Protein AF-A0A4U1B2X6-F1 (afdb_monomer_lite)

Secondary structure (DSSP, 8-state):
-----HHHHHHHHHHHHTTSS-SGGGGGGT--HHHHHHHHHHHHH----HHHHHHHHHTT-HHHHHHHHHHHHH-TTTTGGG--S---------

Foldseek 3Di:
DDDDDLQRLLVLLLCPLVVVDDQVNCVVVVQHSVNSVVSVVVLQPDDDDVVQLVVCVVVVVPSSNVSRVSSVVSPCPVVVVPPDPDDPPPCPDD

Radius of gyration: 17.33 Å; chains: 1; bounding box: 39×56×33 Å

Sequence (94 aa):
MRDYNRTQRVAWAILLATGAVKNDELEQFGISKKKAESWANHLLNLKLTVEDALEAVKEEDDELATKYILRLCLDERHYIKQKQDKAPELILGN

pLDDT: mean 77.55, std 15.86, range [39.12, 93.81]

Organism: NCBI:txid2572245

Structure (mmCIF, N/CA/C/O backbone):
data_AF-A0A4U1B2X6-F1
#
_entry.id   AF-A0A4U1B2X6-F1
#
loop_
_atom_site.group_PDB
_atom_site.id
_atom_site.type_symbol
_atom_site.label_atom_id
_atom_site.label_alt_id
_atom_site.label_comp_id
_atom_site.label_asym_id
_atom_site.label_entity_id
_atom_site.label_seq_id
_atom_site.pdbx_PDB_ins_code
_atom_site.Cartn_x
_atom_site.Cartn_y
_atom_site.Cartn_z
_atom_site.occupancy
_atom_site.B_iso_or_equiv
_atom_site.auth_seq_id
_atom_site.auth_comp_id
_atom_site.auth_asym_id
_atom_site.auth_atom_id
_atom_site.pdbx_PDB_model_num
ATOM 1 N N . MET A 1 1 ? -9.951 -18.995 9.169 1.00 51.28 1 MET A N 1
ATOM 2 C CA . MET A 1 1 ? -9.526 -17.592 8.952 1.00 51.28 1 MET A CA 1
ATOM 3 C C . MET A 1 1 ? -9.679 -17.320 7.460 1.00 51.28 1 MET A C 1
ATOM 5 O O . MET A 1 1 ? -9.282 -18.194 6.706 1.00 51.28 1 MET A O 1
ATOM 9 N N . ARG A 1 2 ? -10.321 -16.228 7.012 1.00 66.69 2 ARG A N 1
ATOM 10 C CA . ARG A 1 2 ? -10.460 -15.974 5.562 1.00 66.69 2 ARG A CA 1
ATOM 11 C C . ARG A 1 2 ? -9.084 -15.691 4.953 1.00 66.69 2 ARG A C 1
ATOM 13 O O . ARG A 1 2 ? -8.361 -14.814 5.443 1.00 66.69 2 ARG A O 1
ATOM 20 N N . ASP A 1 3 ? -8.746 -16.417 3.895 1.00 78.94 3 ASP A N 1
ATOM 21 C CA . ASP A 1 3 ? -7.527 -16.186 3.131 1.00 78.94 3 ASP A CA 1
ATOM 22 C C . ASP A 1 3 ? -7.780 -15.119 2.072 1.00 78.94 3 ASP A C 1
ATOM 24 O O . ASP A 1 3 ? -8.388 -15.354 1.034 1.00 78.94 3 ASP A O 1
ATOM 28 N N . TYR A 1 4 ? -7.323 -13.908 2.381 1.00 85.56 4 TYR A N 1
ATOM 29 C CA . TYR A 1 4 ? -7.315 -12.795 1.441 1.00 85.56 4 TYR A CA 1
ATOM 30 C C . TYR A 1 4 ? -6.209 -13.003 0.414 1.00 85.56 4 TYR A C 1
ATOM 32 O O . TYR A 1 4 ? -5.068 -13.289 0.802 1.00 85.56 4 TYR A O 1
ATOM 40 N N . ASN A 1 5 ? -6.518 -12.823 -0.868 1.00 85.75 5 ASN A N 1
ATOM 41 C CA . ASN A 1 5 ? -5.511 -12.847 -1.927 1.00 85.75 5 ASN A CA 1
ATOM 42 C C . ASN A 1 5 ? -4.619 -11.594 -1.866 1.00 85.75 5 ASN A C 1
ATOM 44 O O . ASN A 1 5 ? -4.866 -10.669 -1.087 1.00 85.75 5 ASN A O 1
ATOM 48 N N . ARG A 1 6 ? -3.541 -11.574 -2.650 1.00 81.06 6 ARG A N 1
ATOM 49 C CA . ARG A 1 6 ? -2.545 -10.499 -2.606 1.00 81.06 6 ARG A CA 1
ATOM 50 C C . ARG A 1 6 ? -3.163 -9.132 -2.920 1.00 81.06 6 ARG A C 1
ATOM 52 O O . ARG A 1 6 ? -2.971 -8.205 -2.134 1.00 81.06 6 ARG A O 1
ATOM 59 N N . THR A 1 7 ? -3.974 -9.042 -3.971 1.00 81.00 7 THR A N 1
ATOM 60 C CA . THR A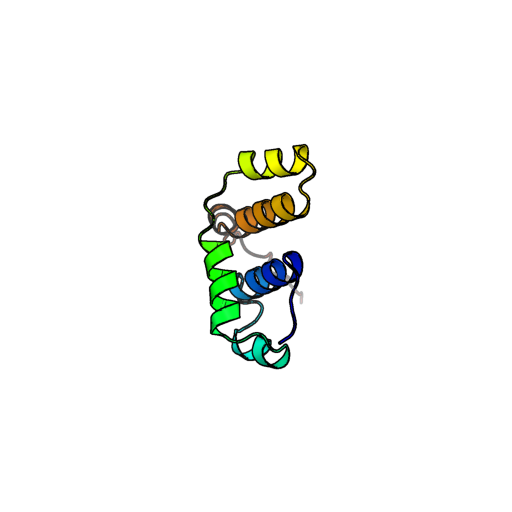 1 7 ? -4.692 -7.825 -4.386 1.00 81.00 7 THR A CA 1
ATOM 61 C C . THR A 1 7 ? -5.598 -7.273 -3.290 1.00 81.00 7 THR A C 1
ATOM 63 O O . THR A 1 7 ? -5.546 -6.087 -2.977 1.00 81.00 7 THR A O 1
ATOM 66 N N . GLN A 1 8 ? -6.376 -8.130 -2.628 1.00 86.69 8 GLN A N 1
ATOM 67 C CA . GLN A 1 8 ? -7.243 -7.729 -1.519 1.00 86.69 8 GLN A CA 1
ATOM 68 C C . GLN A 1 8 ? -6.436 -7.163 -0.347 1.00 86.69 8 GLN A C 1
ATOM 70 O O . GLN A 1 8 ? -6.831 -6.161 0.242 1.00 86.69 8 GLN A O 1
ATOM 75 N N . ARG A 1 9 ? -5.288 -7.767 -0.012 1.00 88.50 9 ARG A N 1
ATOM 76 C CA . ARG A 1 9 ? -4.407 -7.255 1.055 1.00 88.50 9 ARG A CA 1
ATOM 77 C C . ARG A 1 9 ? -3.865 -5.869 0.718 1.00 88.50 9 ARG A C 1
ATOM 79 O O . ARG A 1 9 ? -3.812 -5.019 1.601 1.00 88.50 9 ARG A O 1
ATOM 86 N N . VAL A 1 10 ? -3.487 -5.645 -0.543 1.00 84.38 10 VAL A N 1
ATOM 87 C CA . VAL A 1 10 ? -3.020 -4.339 -1.033 1.00 84.38 10 VAL A CA 1
ATOM 88 C C . VAL A 1 10 ? -4.147 -3.305 -0.977 1.00 84.38 10 VAL A C 1
ATOM 90 O O . VAL A 1 10 ? -3.930 -2.218 -0.451 1.00 84.38 10 VAL A O 1
ATOM 93 N N . ALA A 1 11 ? -5.360 -3.651 -1.415 1.00 85.56 11 ALA A N 1
ATOM 94 C CA . ALA A 1 11 ? -6.518 -2.760 -1.335 1.00 85.56 11 ALA A CA 1
ATOM 95 C C . ALA A 1 11 ? -6.812 -2.324 0.113 1.00 85.56 11 ALA A C 1
ATOM 97 O O . ALA A 1 11 ? -6.934 -1.131 0.386 1.00 85.56 11 ALA A O 1
ATOM 98 N N . TRP A 1 12 ? -6.834 -3.265 1.065 1.00 90.25 12 TRP A N 1
ATOM 99 C CA . TRP A 1 12 ? -7.008 -2.937 2.484 1.00 90.25 12 TRP A CA 1
ATOM 100 C C . TRP A 1 12 ? -5.868 -2.078 3.037 1.00 90.25 12 TRP A C 1
ATOM 102 O O . TRP A 1 12 ? -6.123 -1.125 3.769 1.00 90.25 12 TRP A O 1
ATOM 112 N N . ALA A 1 13 ? -4.620 -2.373 2.665 1.00 88.31 13 ALA A N 1
ATOM 113 C CA . ALA A 1 13 ? -3.462 -1.576 3.063 1.00 88.31 13 ALA A CA 1
ATOM 114 C C . ALA A 1 13 ? -3.565 -0.116 2.596 1.00 88.31 13 ALA A C 1
ATOM 116 O O . ALA A 1 13 ? -3.195 0.781 3.347 1.00 88.31 13 ALA A O 1
ATOM 117 N N . ILE A 1 14 ? -4.093 0.129 1.392 1.00 84.50 14 ILE A N 1
ATOM 118 C CA . ILE A 1 14 ? -4.296 1.480 0.845 1.00 84.50 14 ILE A CA 1
ATOM 119 C C . ILE A 1 14 ? -5.385 2.221 1.610 1.00 84.50 14 ILE A C 1
ATOM 121 O O . ILE A 1 14 ? -5.182 3.368 2.008 1.00 84.50 14 ILE A O 1
ATOM 125 N N . LEU A 1 15 ? -6.530 1.573 1.840 1.00 86.38 15 LEU A N 1
ATOM 126 C CA . LEU A 1 15 ? -7.631 2.178 2.590 1.00 86.38 15 LEU A CA 1
ATOM 127 C C . LEU A 1 15 ? -7.185 2.575 4.006 1.00 86.38 15 LEU A C 1
ATOM 129 O O . LEU A 1 15 ? -7.550 3.643 4.489 1.00 86.38 15 LEU A O 1
ATOM 133 N N . LEU A 1 16 ? -6.340 1.756 4.640 1.00 88.88 16 LEU A N 1
ATOM 134 C CA . LEU A 1 16 ? -5.732 2.070 5.935 1.00 88.88 16 LEU A CA 1
ATOM 135 C C . LEU A 1 16 ? -4.711 3.210 5.844 1.00 88.88 16 LEU A C 1
ATOM 137 O O . LEU A 1 16 ? -4.758 4.139 6.643 1.00 88.88 16 LEU A O 1
ATOM 141 N N . ALA A 1 17 ? -3.790 3.155 4.877 1.00 84.50 17 ALA A N 1
ATOM 142 C CA . ALA A 1 17 ? -2.722 4.145 4.721 1.00 84.50 17 ALA A CA 1
ATOM 143 C C . ALA A 1 17 ? -3.253 5.551 4.395 1.00 84.50 17 ALA A C 1
ATOM 145 O O . ALA A 1 17 ? -2.662 6.541 4.808 1.00 84.50 17 ALA A O 1
ATOM 146 N N . THR A 1 18 ? -4.378 5.634 3.682 1.00 81.75 18 THR A N 1
ATOM 147 C CA . THR A 1 18 ? -5.065 6.895 3.349 1.00 81.75 18 THR A CA 1
ATOM 148 C C . THR A 1 18 ? -6.002 7.387 4.454 1.00 81.75 18 THR A C 1
ATOM 150 O O . THR A 1 18 ? -6.549 8.482 4.346 1.00 81.75 18 THR A O 1
ATOM 153 N N . GLY A 1 19 ? -6.217 6.593 5.508 1.00 83.88 19 GLY A N 1
ATOM 154 C CA . GLY A 1 19 ? -7.180 6.895 6.568 1.00 83.88 19 GLY A CA 1
ATOM 155 C C . GLY A 1 19 ? -8.647 6.782 6.139 1.00 83.88 19 GLY A C 1
ATOM 156 O O . GLY A 1 19 ? -9.521 7.223 6.881 1.00 83.88 19 GLY A O 1
ATOM 157 N N . ALA A 1 20 ? -8.929 6.197 4.969 1.00 84.69 20 ALA A N 1
ATOM 158 C CA . ALA A 1 20 ? -10.287 5.975 4.471 1.00 84.69 20 ALA A CA 1
ATOM 159 C C . ALA A 1 20 ? -11.060 4.932 5.296 1.00 84.69 20 ALA A C 1
ATOM 161 O O . ALA A 1 20 ? -12.287 4.972 5.331 1.00 84.69 20 ALA A O 1
ATOM 162 N N . VAL A 1 21 ? -10.346 4.012 5.954 1.00 90.06 21 VAL A N 1
ATOM 163 C CA . VAL A 1 21 ? -10.896 3.069 6.940 1.00 90.06 21 VAL A CA 1
ATOM 164 C C . VAL A 1 21 ? -9.975 2.975 8.152 1.00 90.06 21 VAL A C 1
ATOM 166 O O . VAL A 1 21 ? -8.753 3.110 8.036 1.00 90.06 21 VAL A O 1
ATOM 169 N N . LYS A 1 22 ? -10.549 2.699 9.319 1.00 90.25 22 LYS A N 1
ATOM 170 C CA . LYS A 1 22 ? -9.823 2.416 10.558 1.00 90.25 22 LYS A CA 1
ATOM 171 C C . LYS A 1 22 ? -9.634 0.910 10.760 1.00 90.25 22 LYS A C 1
ATOM 173 O O . LYS A 1 22 ? -10.325 0.078 10.180 1.00 90.25 22 LYS A O 1
ATOM 178 N N . ASN A 1 23 ? -8.676 0.544 11.612 1.00 89.00 23 ASN A N 1
ATOM 179 C CA . ASN A 1 23 ? -8.347 -0.860 11.884 1.00 89.00 23 ASN A CA 1
ATOM 180 C C . ASN A 1 23 ? -9.507 -1.653 12.515 1.00 89.00 23 ASN A C 1
ATOM 182 O O . ASN A 1 23 ? -9.675 -2.828 12.205 1.00 89.00 23 ASN A O 1
ATOM 186 N N . ASP A 1 24 ? -10.282 -1.029 13.400 1.00 89.88 24 ASP A N 1
ATOM 187 C CA . ASP A 1 24 ? -11.450 -1.615 14.070 1.00 89.88 24 ASP A CA 1
ATOM 188 C C . ASP A 1 24 ? -12.582 -1.931 13.083 1.00 89.88 24 ASP A C 1
ATOM 190 O O . ASP A 1 24 ? -13.235 -2.968 13.192 1.00 89.88 24 ASP A O 1
ATOM 194 N N . GLU A 1 25 ? -12.739 -1.118 12.038 1.00 89.94 25 GLU A N 1
ATOM 195 C CA . GLU A 1 25 ? -13.699 -1.371 10.957 1.00 89.94 25 GLU A CA 1
ATOM 196 C C . GLU A 1 25 ? -13.353 -2.620 10.130 1.00 89.94 25 GLU A C 1
ATOM 198 O O . GLU A 1 25 ? -14.214 -3.145 9.423 1.00 89.94 25 GLU A O 1
ATOM 203 N N . LEU A 1 26 ? -12.118 -3.130 10.219 1.00 90.56 26 LEU A N 1
ATOM 204 C CA . LEU A 1 26 ? -11.679 -4.332 9.506 1.00 90.56 26 LEU A CA 1
ATOM 205 C C . LEU A 1 26 ? -11.907 -5.635 10.285 1.00 90.56 26 LEU A C 1
ATOM 207 O O . LEU A 1 26 ? -11.895 -6.722 9.692 1.00 90.56 26 LEU A O 1
ATOM 211 N N . GLU A 1 27 ? -12.192 -5.551 11.586 1.00 91.06 27 GLU A N 1
ATOM 212 C CA . GLU A 1 27 ? -12.431 -6.729 12.424 1.00 91.06 27 GLU A CA 1
ATOM 213 C C . GLU A 1 27 ? -13.691 -7.491 12.001 1.00 91.06 27 GLU A C 1
ATOM 215 O O . GLU A 1 27 ? -13.682 -8.723 11.975 1.00 91.06 27 GLU A O 1
ATOM 220 N N . GLN A 1 28 ? -14.734 -6.783 11.547 1.00 90.44 28 GLN A N 1
ATOM 221 C CA . GLN A 1 28 ? -15.961 -7.390 11.002 1.00 90.44 28 GLN A CA 1
ATOM 222 C C . GLN A 1 28 ? -15.703 -8.244 9.746 1.00 90.44 28 GLN A C 1
ATOM 224 O O . GLN A 1 28 ? -16.459 -9.164 9.435 1.00 90.44 28 GLN A O 1
ATOM 229 N N . PHE A 1 29 ? -14.603 -7.979 9.038 1.00 89.25 29 PHE A N 1
ATOM 230 C CA . PHE A 1 29 ? -14.159 -8.765 7.889 1.00 89.25 29 PHE A CA 1
ATOM 231 C C . PHE A 1 29 ? -13.198 -9.897 8.304 1.00 89.25 29 PHE A C 1
ATOM 233 O O . PHE A 1 29 ? -12.677 -10.631 7.463 1.00 89.25 29 PHE A O 1
ATOM 240 N N . GLY A 1 30 ? -12.951 -10.096 9.601 1.00 90.62 30 GLY A N 1
ATOM 241 C CA . GLY A 1 30 ? -12.020 -11.102 10.112 1.00 90.62 30 GLY A CA 1
ATOM 242 C C . GLY A 1 30 ? -10.551 -10.753 9.858 1.00 90.62 30 GLY A C 1
ATOM 243 O O . GLY A 1 30 ? -9.705 -11.651 9.778 1.00 90.62 30 GLY A O 1
ATOM 244 N N . ILE A 1 31 ? -10.239 -9.467 9.689 1.00 92.56 31 ILE A N 1
ATOM 245 C CA . ILE A 1 31 ? -8.874 -8.952 9.577 1.00 92.56 31 ILE A CA 1
ATOM 246 C C . ILE A 1 31 ? -8.519 -8.350 10.934 1.00 92.56 31 ILE A C 1
ATOM 248 O O . ILE A 1 31 ? -9.078 -7.338 11.336 1.00 92.56 31 ILE A O 1
ATOM 252 N N . SER A 1 32 ? -7.592 -8.976 11.660 1.00 92.75 32 SER A N 1
ATOM 253 C CA . SER A 1 32 ? -7.147 -8.423 12.939 1.00 92.75 32 SER A CA 1
ATOM 254 C C . SER A 1 32 ? -6.327 -7.153 12.730 1.00 92.75 32 SER A C 1
ATOM 256 O O . SER A 1 32 ? -5.582 -7.048 11.750 1.00 92.75 32 SER A O 1
ATOM 258 N N . LYS A 1 33 ? -6.373 -6.241 13.706 1.00 91.38 33 LYS A N 1
ATOM 259 C CA . LYS A 1 33 ? -5.549 -5.024 13.736 1.00 91.38 33 LYS A CA 1
ATOM 260 C C . LYS A 1 33 ? -4.079 -5.288 13.387 1.00 91.38 33 LYS A C 1
ATOM 262 O O . LYS A 1 33 ? -3.536 -4.656 12.493 1.00 91.38 33 LYS A O 1
ATOM 267 N N . LYS A 1 34 ? -3.456 -6.302 14.001 1.00 92.62 34 LYS A N 1
ATOM 268 C CA . LYS A 1 34 ? -2.057 -6.681 13.719 1.00 92.62 34 LYS A CA 1
ATOM 269 C C . LYS A 1 34 ? -1.823 -7.032 12.241 1.00 92.62 34 LYS A C 1
ATOM 271 O O . LYS A 1 34 ? -0.770 -6.727 11.687 1.00 92.62 34 LYS A O 1
ATOM 276 N N . LYS A 1 35 ? -2.784 -7.708 11.604 1.00 91.50 35 LYS A N 1
ATOM 277 C CA . LYS A 1 35 ? -2.702 -8.112 10.193 1.00 91.50 35 LYS A CA 1
ATOM 278 C C . LYS A 1 35 ? -2.870 -6.900 9.273 1.00 91.50 35 LYS A C 1
ATOM 280 O O . LYS A 1 35 ? -2.069 -6.729 8.360 1.00 91.50 35 LYS A O 1
ATOM 285 N N . ALA A 1 36 ? -3.862 -6.061 9.564 1.00 90.75 36 ALA A N 1
ATOM 286 C CA . ALA A 1 36 ? -4.122 -4.794 8.887 1.00 90.75 36 ALA A CA 1
ATOM 287 C C . ALA A 1 36 ? -2.897 -3.861 8.932 1.00 90.75 36 ALA A C 1
ATOM 289 O O . ALA A 1 36 ? -2.388 -3.451 7.888 1.00 90.75 36 ALA A O 1
ATOM 290 N N . GLU A 1 37 ? -2.346 -3.630 10.125 1.00 90.50 37 GLU A N 1
ATOM 291 C CA . GLU A 1 37 ? -1.133 -2.832 10.335 1.00 90.50 37 GLU A CA 1
ATOM 292 C C . GLU A 1 37 ? 0.073 -3.423 9.603 1.00 90.50 37 GLU A C 1
ATOM 294 O O . GLU A 1 37 ? 0.837 -2.693 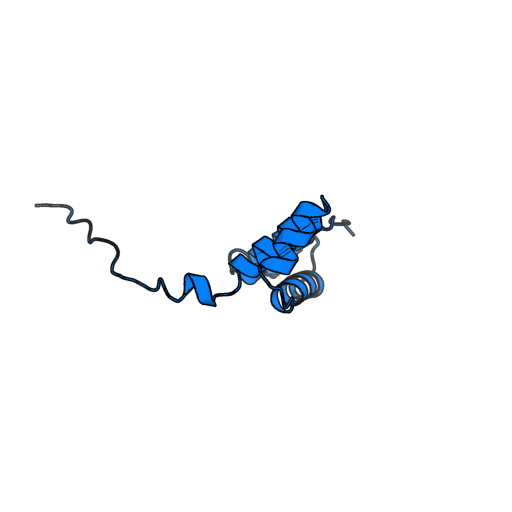8.979 1.00 90.50 37 GLU A O 1
ATOM 299 N N . SER A 1 38 ? 0.245 -4.749 9.624 1.00 92.50 38 SER A N 1
ATOM 300 C CA . SER A 1 38 ? 1.331 -5.402 8.890 1.00 92.50 38 SER A CA 1
ATOM 301 C C . SER A 1 38 ? 1.245 -5.155 7.383 1.00 92.50 38 SER A C 1
ATOM 303 O O . SER A 1 38 ? 2.286 -4.975 6.751 1.00 92.50 38 SER A O 1
ATOM 305 N N . TRP A 1 39 ? 0.046 -5.154 6.797 1.00 90.75 39 TRP A N 1
ATOM 306 C CA . TRP A 1 39 ? -0.134 -4.891 5.368 1.00 90.75 39 TRP A CA 1
ATOM 307 C C . TRP A 1 39 ? 0.109 -3.422 5.022 1.00 90.75 39 TRP A C 1
ATOM 309 O O . TRP A 1 39 ? 0.850 -3.142 4.079 1.00 90.75 39 TRP A O 1
ATOM 319 N N . ALA A 1 40 ? -0.448 -2.499 5.810 1.00 88.56 40 ALA A N 1
ATOM 320 C CA . ALA A 1 40 ? -0.231 -1.064 5.640 1.00 88.56 40 ALA A CA 1
ATOM 321 C C . ALA A 1 40 ? 1.256 -0.700 5.774 1.00 88.56 40 ALA A C 1
ATOM 323 O O . ALA A 1 40 ? 1.818 -0.047 4.898 1.00 88.56 40 ALA A O 1
ATOM 324 N N . ASN A 1 41 ? 1.931 -1.208 6.809 1.00 89.12 41 ASN A N 1
ATOM 325 C CA . ASN A 1 41 ? 3.361 -0.984 7.018 1.00 89.12 41 ASN A CA 1
ATOM 326 C C . ASN A 1 41 ? 4.211 -1.591 5.903 1.00 89.12 41 ASN A C 1
ATOM 328 O O . ASN A 1 41 ? 5.203 -0.988 5.500 1.00 89.12 41 ASN A O 1
ATOM 332 N N . HIS A 1 42 ? 3.854 -2.775 5.398 1.00 87.50 42 HIS A N 1
ATOM 333 C CA . HIS A 1 42 ? 4.559 -3.354 4.258 1.00 87.50 42 HIS A CA 1
ATOM 334 C C . HIS A 1 42 ? 4.462 -2.435 3.038 1.00 87.50 42 HIS A C 1
ATOM 336 O O . HIS A 1 42 ? 5.490 -2.138 2.440 1.00 87.50 42 HIS A O 1
ATOM 342 N N . LEU A 1 43 ? 3.261 -1.938 2.721 1.00 84.12 43 LEU A N 1
ATOM 343 C CA . LEU A 1 43 ? 3.047 -1.002 1.620 1.00 84.12 43 LEU A CA 1
ATOM 344 C C . LEU A 1 43 ? 3.859 0.287 1.822 1.00 84.12 43 LEU A C 1
ATOM 346 O O . LEU A 1 43 ? 4.659 0.639 0.965 1.00 84.12 43 LEU A O 1
ATOM 350 N N . LEU A 1 44 ? 3.731 0.954 2.971 1.00 82.75 44 LEU A N 1
ATOM 351 C CA . LEU A 1 44 ? 4.396 2.235 3.247 1.00 82.75 44 LEU A CA 1
ATOM 352 C C . LEU A 1 44 ? 5.931 2.145 3.226 1.00 82.75 44 LEU A C 1
ATOM 354 O O . LEU A 1 44 ? 6.598 3.068 2.754 1.00 82.75 44 LEU A O 1
ATOM 358 N N . ASN A 1 45 ? 6.498 1.022 3.671 1.00 84.12 45 ASN A N 1
ATOM 359 C CA . ASN A 1 45 ? 7.947 0.810 3.699 1.00 84.12 45 ASN A CA 1
ATOM 360 C C . ASN A 1 45 ? 8.549 0.388 2.351 1.00 84.12 45 ASN A C 1
ATOM 362 O O . ASN A 1 45 ? 9.775 0.306 2.242 1.00 84.12 45 ASN A O 1
ATOM 366 N N . LEU A 1 46 ? 7.731 0.130 1.324 1.00 82.62 46 LEU A N 1
ATOM 367 C CA . LEU A 1 46 ? 8.244 -0.106 -0.023 1.00 82.62 46 LEU A CA 1
ATOM 368 C C . LEU A 1 46 ? 8.952 1.158 -0.527 1.00 82.62 46 LEU A C 1
ATOM 370 O O . LEU A 1 46 ? 8.338 2.215 -0.672 1.00 82.62 46 LEU A O 1
ATOM 374 N N . LYS A 1 47 ? 10.254 1.030 -0.789 1.00 79.56 47 LYS A N 1
ATOM 375 C CA . LYS A 1 47 ? 11.050 2.021 -1.513 1.00 79.56 47 LYS A CA 1
ATOM 376 C C . LYS A 1 47 ? 11.045 1.613 -2.974 1.00 79.56 47 LYS A C 1
ATOM 378 O O . LYS A 1 47 ? 11.595 0.566 -3.297 1.00 79.56 47 LYS A O 1
ATOM 383 N N . LEU A 1 48 ? 10.382 2.399 -3.808 1.00 80.31 48 LEU A N 1
ATOM 384 C CA . LEU A 1 48 ? 10.183 2.085 -5.216 1.00 80.31 48 LEU A CA 1
ATOM 385 C C . LEU A 1 48 ? 10.392 3.332 -6.060 1.00 80.31 48 LEU A C 1
ATOM 387 O O . LEU A 1 48 ? 10.071 4.443 -5.630 1.00 80.31 48 LEU A O 1
ATOM 391 N N . THR A 1 49 ? 10.930 3.120 -7.249 1.00 80.56 49 THR A N 1
ATOM 392 C CA . THR A 1 49 ? 11.082 4.121 -8.300 1.00 80.56 49 THR A CA 1
ATOM 393 C C . THR A 1 49 ? 9.984 3.960 -9.352 1.00 80.56 49 THR A C 1
ATOM 395 O O . THR A 1 49 ? 9.234 2.980 -9.348 1.00 80.56 49 THR A O 1
ATOM 398 N N . VAL A 1 50 ? 9.853 4.940 -10.249 1.00 79.56 50 VAL A N 1
ATOM 399 C CA . VAL A 1 50 ? 8.926 4.832 -11.388 1.00 79.56 50 VAL A CA 1
ATOM 400 C C . VAL A 1 50 ? 9.409 3.739 -12.343 1.00 79.56 50 VAL A C 1
ATOM 402 O O . VAL A 1 50 ? 8.601 3.008 -12.908 1.00 79.56 50 VAL A O 1
ATOM 405 N N . GLU A 1 51 ? 10.723 3.583 -12.471 1.00 85.94 51 GLU A N 1
ATOM 406 C CA . GLU A 1 51 ? 11.382 2.571 -13.286 1.00 85.94 51 GLU A CA 1
ATOM 407 C C . GLU A 1 51 ? 11.034 1.154 -12.817 1.00 85.94 51 GLU A C 1
ATOM 409 O O . GLU A 1 51 ? 10.682 0.323 -13.650 1.00 85.94 51 GLU A O 1
ATOM 414 N N . ASP A 1 52 ? 11.019 0.905 -11.501 1.00 84.50 52 ASP A N 1
ATOM 415 C CA . ASP A 1 52 ? 10.596 -0.389 -10.940 1.00 84.50 52 ASP A CA 1
ATOM 416 C C . ASP A 1 52 ? 9.145 -0.728 -11.327 1.00 84.50 52 ASP A C 1
ATOM 418 O O . ASP A 1 52 ? 8.822 -1.877 -11.631 1.00 84.50 52 ASP A O 1
ATOM 422 N N . ALA A 1 53 ? 8.256 0.274 -11.323 1.00 83.12 53 ALA A N 1
ATOM 423 C CA . ALA A 1 53 ? 6.856 0.107 -11.713 1.00 83.12 53 ALA A CA 1
ATOM 424 C C . ALA A 1 53 ? 6.707 -0.186 -13.210 1.00 83.12 53 ALA A C 1
ATOM 426 O O . ALA A 1 53 ? 5.926 -1.056 -13.588 1.00 83.12 53 ALA A O 1
ATOM 427 N N . LEU A 1 54 ? 7.461 0.520 -14.054 1.00 82.94 54 LEU A N 1
ATOM 428 C CA . LEU A 1 54 ? 7.449 0.315 -15.501 1.00 82.94 54 LEU A CA 1
ATOM 429 C C . LEU A 1 54 ? 8.021 -1.046 -15.895 1.00 82.94 54 LEU A C 1
ATOM 431 O O . LEU A 1 54 ? 7.517 -1.655 -16.835 1.00 82.94 54 LEU A O 1
ATOM 435 N N . GLU A 1 55 ? 9.046 -1.524 -15.195 1.00 91.00 55 GLU A N 1
ATOM 436 C CA . GLU A 1 55 ? 9.618 -2.841 -15.461 1.00 91.00 55 GLU A CA 1
ATOM 437 C C . GLU A 1 55 ? 8.615 -3.955 -15.148 1.00 91.00 55 GLU A C 1
ATOM 439 O O . GLU A 1 55 ? 8.383 -4.811 -15.994 1.00 91.00 55 GLU A O 1
ATOM 444 N N . ALA A 1 56 ? 7.906 -3.867 -14.018 1.00 88.06 56 ALA A N 1
ATOM 445 C CA . ALA A 1 56 ? 6.851 -4.826 -13.681 1.00 88.06 56 ALA A CA 1
ATOM 446 C C . ALA A 1 56 ? 5.726 -4.877 -14.736 1.00 88.06 56 ALA A C 1
ATOM 448 O O . ALA A 1 56 ? 5.200 -5.948 -15.023 1.00 88.06 56 ALA A O 1
ATOM 449 N N . VAL A 1 57 ? 5.381 -3.736 -15.350 1.00 85.81 57 VAL A N 1
ATOM 450 C CA . VAL A 1 57 ? 4.407 -3.690 -16.457 1.00 85.81 57 VAL A CA 1
ATOM 451 C C . VAL A 1 57 ? 4.942 -4.401 -17.702 1.00 85.81 57 VAL A C 1
ATOM 453 O O . VAL A 1 57 ? 4.198 -5.124 -18.357 1.00 85.81 57 VAL A O 1
ATOM 456 N N . LYS A 1 58 ? 6.222 -4.210 -18.048 1.00 90.62 58 LYS A N 1
ATOM 457 C CA . LYS A 1 58 ? 6.837 -4.874 -19.212 1.00 90.62 58 LYS A CA 1
ATOM 458 C C . LYS A 1 58 ? 6.962 -6.382 -19.029 1.00 90.62 58 LYS A C 1
ATOM 460 O O . LYS A 1 58 ? 6.891 -7.108 -20.013 1.00 90.62 58 LYS A O 1
ATOM 465 N N . GLU A 1 59 ? 7.174 -6.831 -17.796 1.00 93.81 59 GLU A N 1
ATOM 466 C CA . GLU A 1 59 ? 7.217 -8.250 -17.436 1.00 93.81 59 GLU A CA 1
ATOM 467 C C . GLU A 1 59 ? 5.818 -8.888 -17.340 1.00 93.81 59 GLU A C 1
ATOM 469 O O . GLU A 1 59 ? 5.717 -10.074 -17.036 1.00 93.81 59 GLU A O 1
ATOM 474 N N . GLU A 1 60 ? 4.749 -8.126 -17.608 1.00 88.88 60 GLU A N 1
ATOM 475 C CA . GLU A 1 60 ? 3.349 -8.566 -17.503 1.00 88.88 60 GLU A CA 1
ATOM 476 C C . GLU A 1 60 ? 2.969 -9.044 -16.081 1.00 88.88 60 GLU A C 1
ATOM 478 O O . GLU A 1 60 ? 2.021 -9.810 -15.892 1.00 88.88 60 GLU A O 1
ATOM 483 N N . ASP A 1 61 ? 3.675 -8.562 -15.047 1.00 88.25 61 ASP A N 1
ATOM 484 C CA . ASP A 1 61 ? 3.315 -8.785 -13.641 1.00 88.25 61 ASP A CA 1
ATOM 485 C C . ASP A 1 61 ? 2.342 -7.690 -13.171 1.00 88.25 61 ASP A C 1
ATOM 487 O O . ASP A 1 61 ? 2.692 -6.753 -12.442 1.00 88.25 61 ASP A O 1
ATOM 491 N N . ASP A 1 62 ? 1.086 -7.821 -13.605 1.00 81.31 62 ASP A N 1
ATOM 492 C CA . ASP A 1 62 ? -0.001 -6.877 -13.315 1.00 81.31 62 ASP A CA 1
ATOM 493 C C . ASP A 1 62 ? -0.213 -6.649 -11.807 1.00 81.31 62 ASP A C 1
ATOM 495 O O . ASP A 1 62 ? -0.512 -5.530 -11.367 1.00 81.31 62 ASP A O 1
ATOM 499 N N . GLU A 1 63 ? -0.048 -7.690 -10.981 1.00 78.31 63 GLU A N 1
ATOM 500 C CA . GLU A 1 63 ? -0.178 -7.575 -9.523 1.00 78.31 63 GLU A CA 1
ATOM 501 C C . GLU A 1 63 ? 0.951 -6.726 -8.926 1.00 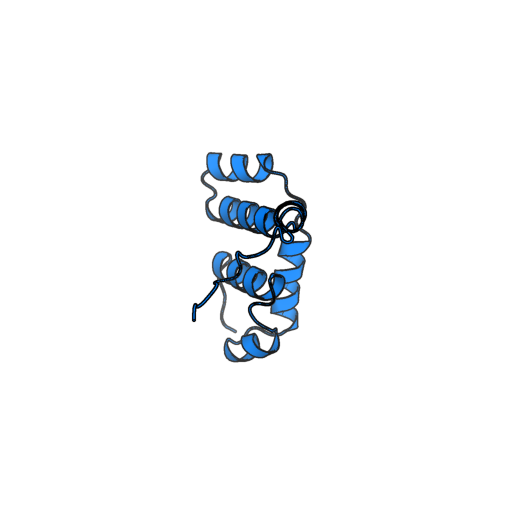78.31 63 GLU A C 1
ATOM 503 O O . GLU A 1 63 ? 0.712 -5.884 -8.046 1.00 78.31 63 GLU A O 1
ATOM 508 N N . LEU A 1 64 ? 2.189 -6.944 -9.375 1.00 82.56 64 LEU A N 1
ATOM 509 C CA . LEU A 1 64 ? 3.353 -6.207 -8.900 1.00 82.56 64 LEU A CA 1
ATOM 510 C C . LEU A 1 64 ? 3.326 -4.756 -9.380 1.00 82.56 64 LEU A C 1
ATOM 512 O O . LEU A 1 64 ? 3.505 -3.851 -8.559 1.00 82.56 64 LEU A O 1
ATOM 516 N N . ALA A 1 65 ? 3.014 -4.543 -10.659 1.00 81.88 65 ALA A N 1
ATOM 517 C CA . ALA A 1 65 ? 2.852 -3.230 -11.266 1.00 81.88 65 ALA A CA 1
ATOM 518 C C . ALA A 1 65 ? 1.799 -2.398 -10.525 1.00 81.88 65 ALA A C 1
ATOM 520 O O . ALA A 1 65 ? 2.073 -1.274 -10.100 1.00 81.88 65 ALA A O 1
ATOM 521 N N . THR A 1 66 ? 0.624 -2.982 -10.264 1.00 80.31 66 THR A N 1
ATOM 522 C CA . THR A 1 66 ? -0.458 -2.333 -9.510 1.00 80.31 66 THR A CA 1
ATOM 523 C C . THR A 1 66 ? 0.016 -1.901 -8.122 1.00 80.31 66 THR A C 1
ATOM 525 O O . THR A 1 66 ? -0.175 -0.754 -7.717 1.00 80.31 66 THR A O 1
ATOM 528 N N . LYS A 1 67 ? 0.691 -2.790 -7.385 1.00 79.75 67 LYS A N 1
ATOM 529 C CA . LYS A 1 67 ? 1.224 -2.480 -6.049 1.00 79.75 67 LYS A CA 1
ATOM 530 C C . LYS A 1 67 ? 2.254 -1.346 -6.093 1.00 79.75 67 LYS A C 1
ATOM 532 O O . LYS A 1 67 ? 2.262 -0.502 -5.196 1.00 79.75 67 LYS A O 1
ATOM 537 N N . TYR A 1 68 ? 3.120 -1.328 -7.105 1.00 85.25 68 TYR A N 1
ATOM 538 C CA . TYR A 1 68 ? 4.169 -0.319 -7.248 1.00 85.25 68 TYR A CA 1
ATOM 539 C C . TYR A 1 68 ? 3.600 1.052 -7.608 1.00 85.25 68 TYR A C 1
ATOM 541 O O . TYR A 1 68 ? 3.903 2.029 -6.922 1.00 85.25 68 TYR A O 1
ATOM 549 N N . ILE A 1 69 ? 2.700 1.114 -8.590 1.00 78.81 69 ILE A N 1
ATOM 550 C CA . ILE A 1 69 ? 1.989 2.341 -8.969 1.00 78.81 69 ILE A CA 1
ATOM 551 C C . ILE A 1 69 ? 1.244 2.917 -7.762 1.00 78.81 69 ILE A C 1
ATOM 553 O O . ILE A 1 69 ? 1.393 4.094 -7.439 1.00 78.81 69 ILE A O 1
ATOM 557 N N . LEU A 1 70 ? 0.503 2.082 -7.029 1.00 76.94 70 LEU A N 1
ATOM 558 C CA . LEU A 1 70 ? -0.256 2.534 -5.862 1.00 76.94 70 LEU A CA 1
ATOM 559 C C . LEU A 1 70 ? 0.657 3.038 -4.739 1.00 76.94 70 LEU A C 1
ATOM 561 O 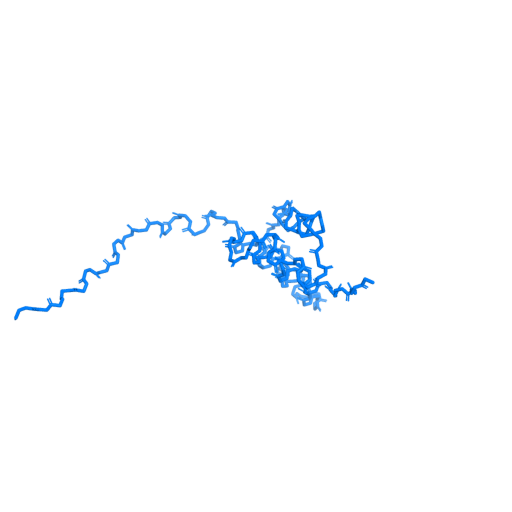O . LEU A 1 70 ? 0.339 4.036 -4.093 1.00 76.94 70 LEU A O 1
ATOM 565 N N . ARG A 1 71 ? 1.824 2.419 -4.526 1.00 82.62 71 ARG A N 1
ATOM 566 C CA . ARG A 1 71 ? 2.809 2.942 -3.572 1.00 82.62 71 ARG A CA 1
ATOM 567 C C . ARG A 1 71 ? 3.356 4.307 -3.990 1.00 82.62 71 ARG A C 1
ATOM 569 O O . ARG A 1 71 ? 3.544 5.162 -3.121 1.00 82.62 71 ARG A O 1
ATOM 576 N N . LEU A 1 72 ? 3.622 4.509 -5.278 1.00 78.94 72 LEU A N 1
ATOM 577 C CA . LEU A 1 72 ? 4.076 5.798 -5.801 1.00 78.94 72 LEU A CA 1
ATOM 578 C C . LEU A 1 72 ? 3.008 6.881 -5.590 1.00 78.94 72 LEU A C 1
ATOM 580 O O . LEU A 1 72 ? 3.347 7.983 -5.167 1.00 78.94 72 LEU A O 1
ATOM 584 N N . CYS A 1 73 ? 1.723 6.555 -5.765 1.00 75.25 73 CYS A N 1
ATOM 585 C CA . CYS A 1 73 ? 0.615 7.474 -5.477 1.00 75.25 73 CYS A CA 1
ATOM 586 C C . CYS A 1 73 ? 0.499 7.857 -3.989 1.00 75.25 73 CYS A C 1
ATOM 588 O O . CYS A 1 73 ? 0.047 8.958 -3.684 1.00 75.25 73 CYS A O 1
ATOM 590 N N . LEU A 1 74 ? 0.908 6.975 -3.069 1.00 76.50 74 LEU A N 1
ATOM 591 C CA . LEU A 1 74 ? 0.925 7.241 -1.623 1.00 76.50 74 LEU A CA 1
ATOM 592 C C . LEU A 1 74 ? 2.163 8.019 -1.150 1.00 76.50 74 LEU A C 1
ATOM 594 O O . LEU A 1 74 ? 2.197 8.462 -0.004 1.00 76.50 74 LEU A O 1
ATOM 598 N N . ASP A 1 75 ? 3.197 8.181 -1.982 1.00 72.00 75 ASP A N 1
ATOM 599 C CA . ASP A 1 75 ? 4.339 9.031 -1.644 1.00 72.00 75 ASP A CA 1
ATOM 600 C C . ASP A 1 75 ? 3.895 10.502 -1.734 1.00 72.00 75 ASP A C 1
ATOM 602 O O . ASP A 1 75 ? 3.856 11.113 -2.803 1.00 72.00 75 ASP A O 1
ATOM 606 N N . GLU A 1 76 ? 3.513 11.070 -0.588 1.00 57.09 76 GLU A N 1
ATOM 607 C CA . GLU A 1 76 ? 2.950 12.418 -0.414 1.00 57.09 76 GLU A CA 1
ATOM 608 C C . GLU A 1 76 ? 3.751 13.563 -1.075 1.00 57.09 76 GLU A C 1
ATOM 610 O O . GLU A 1 76 ? 3.257 14.687 -1.197 1.00 57.09 76 GLU A O 1
ATOM 615 N N . ARG A 1 77 ? 4.969 13.305 -1.566 1.00 55.66 77 ARG A N 1
ATOM 616 C CA . ARG A 1 77 ? 5.796 14.264 -2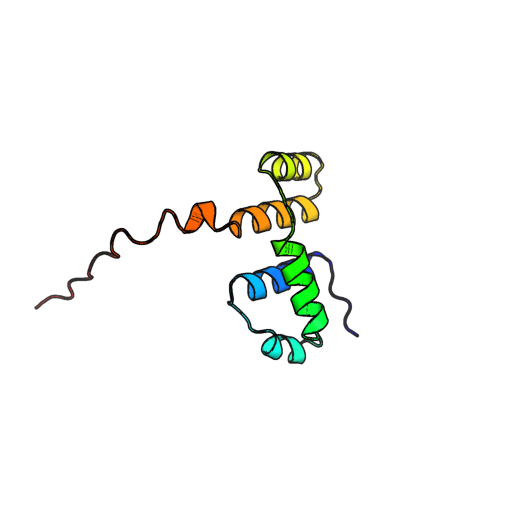.311 1.00 55.66 77 ARG A CA 1
ATOM 617 C C . ARG A 1 77 ? 5.154 14.772 -3.610 1.00 55.66 77 ARG A C 1
ATOM 619 O O . ARG A 1 77 ? 5.571 15.826 -4.091 1.00 55.66 77 ARG A O 1
ATOM 626 N N . HIS A 1 78 ? 4.148 14.091 -4.166 1.00 48.44 78 HIS A N 1
ATOM 627 C CA . HIS A 1 78 ? 3.365 14.605 -5.304 1.00 48.44 78 HIS A CA 1
ATOM 628 C C . HIS A 1 78 ? 2.072 15.328 -4.903 1.00 48.44 78 HIS A C 1
ATOM 630 O O . HIS A 1 78 ? 1.748 16.349 -5.507 1.00 48.44 78 HIS A O 1
ATOM 636 N N . TYR A 1 79 ? 1.376 14.885 -3.853 1.00 44.47 79 TYR A N 1
ATOM 637 C CA . TYR A 1 79 ? 0.099 15.487 -3.443 1.00 44.47 79 TYR A CA 1
ATOM 638 C C . TYR A 1 79 ? 0.253 16.719 -2.534 1.00 44.47 79 TYR A C 1
ATOM 640 O O . TYR A 1 79 ? -0.579 17.622 -2.583 1.00 44.47 79 TYR A O 1
ATOM 648 N N . ILE A 1 80 ? 1.338 16.837 -1.754 1.00 47.09 80 ILE A N 1
ATOM 649 C CA . ILE A 1 80 ? 1.544 17.990 -0.855 1.00 47.09 80 ILE A CA 1
ATOM 650 C C . ILE A 1 80 ? 1.951 19.265 -1.612 1.00 47.09 80 ILE A C 1
ATOM 652 O O . ILE A 1 80 ? 1.628 20.362 -1.155 1.00 47.09 80 ILE A O 1
ATOM 656 N N . LYS A 1 81 ? 2.584 19.170 -2.794 1.00 45.62 81 LYS A N 1
ATOM 657 C CA . LYS A 1 81 ? 2.844 20.366 -3.624 1.00 45.62 81 LYS A CA 1
ATOM 658 C C . LYS A 1 81 ? 1.570 20.989 -4.207 1.00 45.62 81 LYS A C 1
ATOM 660 O O . LYS A 1 81 ? 1.622 22.143 -4.609 1.00 45.62 81 LYS A O 1
ATOM 665 N N . GLN A 1 82 ? 0.441 20.277 -4.201 1.00 46.44 82 GLN A N 1
ATOM 666 C CA . GLN A 1 82 ? -0.881 20.825 -4.529 1.00 46.44 82 GLN A CA 1
ATOM 667 C C . GLN A 1 82 ? -1.724 21.116 -3.278 1.00 46.44 82 GLN A C 1
ATOM 669 O O . GLN A 1 82 ? -2.955 21.106 -3.325 1.00 46.44 82 GLN A O 1
ATOM 674 N N . LYS A 1 83 ? -1.092 21.429 -2.139 1.00 43.00 83 LYS A N 1
ATOM 675 C CA . LYS A 1 83 ? -1.795 22.168 -1.088 1.00 43.00 83 LYS A CA 1
ATOM 676 C C . LYS A 1 83 ? -2.169 23.561 -1.615 1.00 43.00 83 LYS A C 1
ATOM 678 O O . LYS A 1 83 ? -1.385 24.493 -1.528 1.00 43.00 83 LYS A O 1
ATOM 683 N N . GLN A 1 84 ? -3.412 23.654 -2.081 1.00 49.88 84 GLN A N 1
ATOM 684 C CA . GLN A 1 84 ? -4.309 24.797 -1.906 1.00 49.88 84 GLN A CA 1
ATOM 685 C C . GLN A 1 84 ? -3.906 26.121 -2.575 1.00 49.88 84 GLN A C 1
ATOM 687 O O . GLN A 1 84 ? -3.767 27.134 -1.894 1.00 49.88 84 GLN A O 1
ATOM 692 N N . ASP A 1 85 ? -3.920 26.175 -3.907 1.00 44.50 85 ASP A N 1
ATOM 693 C CA . ASP A 1 85 ? -4.454 27.388 -4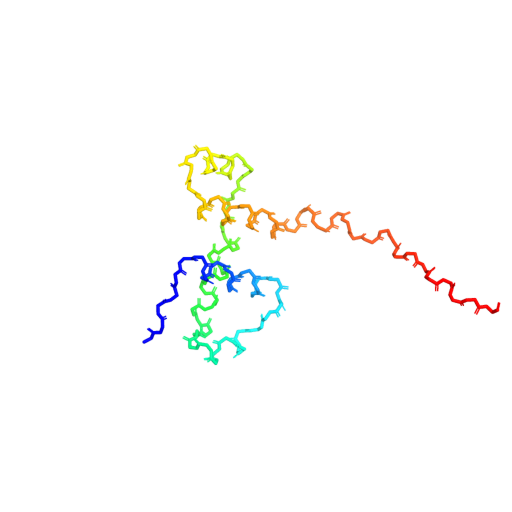.535 1.00 44.50 85 ASP A CA 1
ATOM 694 C C . ASP A 1 85 ? -5.980 27.267 -4.515 1.00 44.50 85 ASP A C 1
ATOM 696 O O . ASP A 1 85 ? -6.579 26.523 -5.285 1.00 44.50 85 ASP A O 1
ATOM 700 N N . LYS A 1 86 ? -6.549 27.897 -3.479 1.00 43.50 86 LYS A N 1
ATOM 701 C CA . LYS A 1 86 ? -7.962 28.201 -3.200 1.00 43.50 86 LYS A CA 1
ATOM 702 C C . LYS A 1 86 ? -8.975 27.511 -4.123 1.00 43.50 86 LYS A C 1
ATOM 704 O O . LYS A 1 86 ? -9.104 27.867 -5.292 1.00 43.50 86 LYS A O 1
ATOM 709 N N . ALA A 1 87 ? -9.786 26.617 -3.549 1.00 50.88 87 ALA A N 1
ATOM 710 C CA . ALA A 1 87 ? -11.076 26.287 -4.148 1.00 50.88 87 ALA A CA 1
ATOM 711 C C . ALA A 1 87 ? -11.783 27.609 -4.513 1.00 50.88 87 ALA A C 1
ATOM 713 O O . ALA A 1 87 ? -11.825 28.496 -3.653 1.00 50.88 87 ALA A O 1
ATOM 714 N N . PRO A 1 88 ? -12.264 27.797 -5.757 1.00 50.31 88 PRO A N 1
ATOM 715 C CA . PRO A 1 88 ? -12.978 29.013 -6.105 1.00 50.31 88 PRO A CA 1
ATOM 716 C C . PRO A 1 88 ? -14.170 29.133 -5.160 1.00 50.31 88 PRO A C 1
ATOM 718 O O . PRO A 1 88 ? -14.958 28.194 -5.027 1.00 50.31 88 PRO A O 1
ATOM 721 N N . GLU A 1 89 ? -14.265 30.264 -4.464 1.00 49.62 89 GLU A N 1
ATOM 722 C CA . GLU A 1 89 ? -15.464 30.607 -3.715 1.00 49.62 89 GLU A CA 1
ATOM 723 C C . GLU A 1 89 ? -16.635 30.543 -4.699 1.00 49.62 89 GLU A C 1
ATOM 725 O O . GLU A 1 89 ? -16.714 31.316 -5.656 1.00 49.62 89 GLU A O 1
ATOM 730 N N . LEU A 1 90 ? -17.525 29.570 -4.503 1.00 52.25 90 LEU A N 1
ATOM 731 C CA . LEU A 1 90 ? -18.842 29.585 -5.119 1.00 52.25 90 LEU A CA 1
ATOM 732 C C . LEU A 1 90 ? -19.568 30.795 -4.532 1.00 52.25 90 LEU A C 1
ATOM 734 O O . LEU A 1 90 ? -20.159 30.713 -3.457 1.00 52.25 90 LEU A O 1
ATOM 738 N N . ILE A 1 91 ? -19.490 31.928 -5.230 1.00 55.88 91 ILE A N 1
ATOM 739 C CA . ILE A 1 91 ? -20.361 33.073 -4.986 1.00 55.88 91 ILE A CA 1
ATOM 740 C C . ILE A 1 91 ? -21.773 32.616 -5.367 1.00 55.88 91 ILE A C 1
ATOM 742 O O . ILE A 1 91 ? -22.176 32.676 -6.528 1.00 55.88 91 ILE A O 1
ATOM 746 N N . LEU A 1 92 ? -22.511 32.094 -4.390 1.00 50.56 92 LEU A N 1
ATOM 747 C CA . LEU A 1 92 ? -23.960 31.971 -4.474 1.00 50.56 92 LEU A CA 1
ATOM 748 C C . LEU A 1 92 ? -24.522 33.372 -4.211 1.00 50.56 92 LEU A C 1
ATOM 750 O O . LEU A 1 92 ? -24.277 33.951 -3.156 1.00 50.56 92 LEU A O 1
ATOM 754 N N . GLY A 1 93 ? -25.145 33.933 -5.247 1.00 48.69 93 GLY A N 1
ATOM 755 C CA . GLY A 1 93 ? -25.468 35.351 -5.376 1.00 48.69 93 GLY A CA 1
ATOM 756 C C . GLY A 1 93 ? -26.467 35.924 -4.370 1.00 48.69 93 GLY A C 1
ATOM 757 O O . GLY A 1 93 ? -27.072 35.211 -3.572 1.00 48.69 93 GLY A O 1
ATOM 758 N N . ASN A 1 94 ? -26.641 37.241 -4.496 1.00 39.12 94 ASN A N 1
ATOM 759 C CA . ASN A 1 94 ? -27.857 37.956 -4.115 1.00 39.12 94 ASN A CA 1
ATOM 760 C C . ASN A 1 94 ? -28.689 38.209 -5.371 1.00 39.12 94 ASN A C 1
ATOM 762 O O . ASN A 1 94 ? -28.066 38.561 -6.402 1.00 39.12 94 ASN A O 1
#